Protein AF-A0A1Y3QQU5-F1 (afdb_monomer)

Solvent-accessible surface area (backbone atoms only — not comparable to full-atom values): 4658 Å² total; per-residue (Å²): 134,56,72,66,58,53,53,48,54,52,47,62,74,36,53,66,62,54,50,51,51,48,52,49,49,53,51,49,51,51,54,51,49,52,54,50,50,52,51,53,50,36,46,76,70,64,80,43,77,93,48,67,67,57,54,51,51,50,53,52,50,51,51,52,52,50,52,48,49,52,38,52,50,33,40,72,69,73,40,80,65,132

Structure (mmCIF, N/CA/C/O backbone):
data_AF-A0A1Y3QQU5-F1
#
_entry.id   AF-A0A1Y3QQU5-F1
#
loop_
_atom_site.group_PDB
_atom_site.id
_atom_site.type_symbol
_atom_site.label_atom_id
_atom_site.label_alt_id
_atom_site.label_comp_id
_atom_site.label_asym_id
_atom_site.label_entity_id
_atom_site.label_seq_id
_atom_site.pdbx_PDB_ins_code
_atom_site.Cartn_x
_atom_site.Cartn_y
_atom_site.Cartn_z
_atom_site.occupancy
_atom_site.B_iso_or_equiv
_atom_site.auth_seq_id
_atom_site.auth_comp_id
_atom_site.auth_asym_id
_atom_site.auth_atom_id
_atom_site.pdbx_PDB_model_num
ATOM 1 N N . MET A 1 1 ? -22.228 -17.244 23.296 1.00 50.56 1 MET A N 1
ATOM 2 C CA . MET A 1 1 ? -21.347 -16.230 22.672 1.00 50.56 1 MET A CA 1
ATOM 3 C C . MET A 1 1 ? -20.255 -16.964 21.916 1.00 50.56 1 MET A C 1
ATOM 5 O O . MET A 1 1 ? -19.562 -17.763 22.530 1.00 50.56 1 MET A O 1
ATOM 9 N N . THR A 1 2 ? -20.156 -16.783 20.599 1.00 76.31 2 THR A N 1
ATOM 10 C CA . THR A 1 2 ? -19.096 -17.412 19.796 1.00 76.31 2 THR A CA 1
ATOM 11 C C . THR A 1 2 ? -17.764 -16.684 20.019 1.00 76.31 2 THR A C 1
ATOM 13 O O . THR A 1 2 ? -17.761 -15.469 20.225 1.00 76.31 2 THR A O 1
ATOM 16 N N . PRO A 1 3 ? -16.618 -17.387 19.982 1.00 70.12 3 PRO A N 1
ATOM 17 C CA . PRO A 1 3 ? -15.305 -16.783 20.244 1.00 70.12 3 PRO A CA 1
ATOM 18 C C . PRO A 1 3 ? -14.971 -15.623 19.288 1.00 70.12 3 PRO A C 1
ATOM 20 O O . PRO A 1 3 ? -14.311 -14.662 19.682 1.00 70.12 3 PRO A O 1
ATOM 23 N N . GLU A 1 4 ? -15.489 -15.684 18.060 1.00 65.31 4 GLU A N 1
ATOM 24 C CA . GLU A 1 4 ? -15.428 -14.635 17.035 1.00 65.31 4 GLU A CA 1
ATOM 25 C C . GLU A 1 4 ? -16.106 -13.328 17.487 1.00 65.31 4 GLU A C 1
ATOM 27 O O . GLU A 1 4 ? -15.517 -12.250 17.399 1.00 65.31 4 GLU A O 1
ATOM 32 N N . GLU A 1 5 ? -17.318 -13.413 18.045 1.00 64.44 5 GLU A N 1
ATOM 33 C CA . GLU A 1 5 ? -18.067 -12.255 18.551 1.00 64.44 5 GLU A CA 1
ATOM 34 C C . GLU A 1 5 ? -17.385 -11.616 19.767 1.00 64.44 5 GLU A C 1
ATOM 36 O O . GLU A 1 5 ? -17.358 -10.391 19.898 1.00 64.44 5 GLU A O 1
ATOM 41 N N . THR A 1 6 ? -16.774 -12.422 20.638 1.00 63.81 6 THR A N 1
ATOM 42 C CA . THR A 1 6 ? -16.038 -11.924 21.809 1.00 63.81 6 THR A CA 1
ATOM 43 C C . THR A 1 6 ? -14.752 -11.206 21.397 1.00 63.81 6 THR A C 1
ATOM 45 O O . THR A 1 6 ? -14.461 -10.117 21.897 1.00 63.81 6 THR A O 1
ATOM 48 N N . LYS A 1 7 ? -14.005 -11.759 20.430 1.00 63.69 7 LYS A N 1
ATOM 49 C CA . LYS A 1 7 ? -12.848 -11.084 19.813 1.00 63.69 7 LYS A CA 1
ATOM 50 C C . LYS A 1 7 ? -13.257 -9.787 19.129 1.00 63.69 7 LYS A C 1
ATOM 52 O O . LYS A 1 7 ? -12.532 -8.795 19.220 1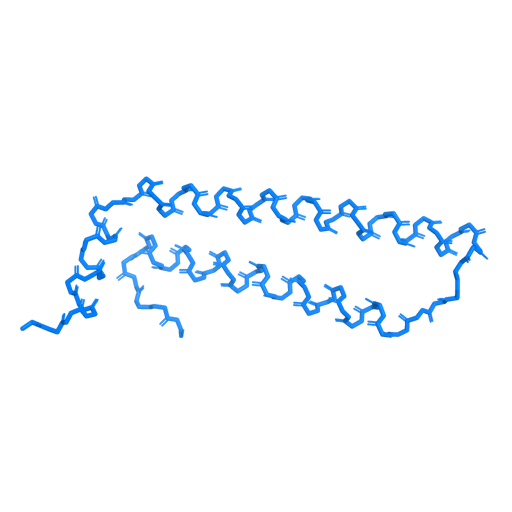.00 63.69 7 LYS A O 1
ATOM 57 N N . TRP A 1 8 ? -14.408 -9.784 18.464 1.00 62.91 8 TRP A N 1
ATOM 58 C CA . TRP A 1 8 ? -14.933 -8.604 17.796 1.00 62.91 8 TRP A CA 1
ATOM 59 C C . TRP A 1 8 ? -15.268 -7.493 18.796 1.00 62.91 8 TRP A C 1
ATOM 61 O O . TRP A 1 8 ? -14.746 -6.385 18.683 1.00 62.91 8 TRP A O 1
ATOM 71 N N . ARG A 1 9 ? -16.020 -7.814 19.854 1.00 63.50 9 ARG A N 1
ATOM 72 C CA . ARG A 1 9 ? -16.324 -6.898 20.968 1.00 63.50 9 ARG A CA 1
ATOM 73 C C . ARG A 1 9 ? -15.054 -6.355 21.630 1.00 63.50 9 ARG A C 1
ATOM 75 O O . ARG A 1 9 ? -14.957 -5.153 21.856 1.00 63.50 9 ARG A O 1
ATOM 82 N N . ALA A 1 10 ? -14.055 -7.206 21.871 1.00 63.75 10 ALA A N 1
ATOM 83 C CA . ALA A 1 10 ? -12.765 -6.793 22.426 1.00 63.75 10 ALA A CA 1
ATOM 84 C C . ALA A 1 10 ? -11.963 -5.886 21.473 1.00 63.75 10 ALA A C 1
ATOM 86 O O . ALA A 1 10 ? -11.244 -4.997 21.922 1.00 63.75 10 ALA A O 1
ATOM 87 N N . SER A 1 11 ? -12.097 -6.080 20.158 1.00 59.12 11 SER A N 1
ATOM 88 C CA . SER A 1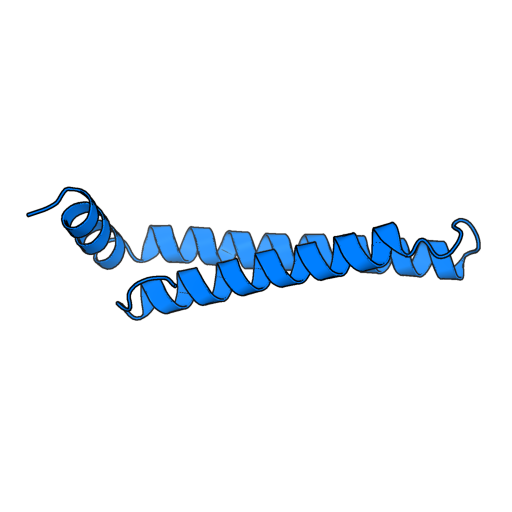 11 ? -11.449 -5.247 19.136 1.00 59.12 11 SER A CA 1
ATOM 89 C C . SER A 1 11 ? -12.112 -3.874 19.005 1.00 59.12 11 SER A C 1
ATOM 91 O O . SER A 1 11 ? -11.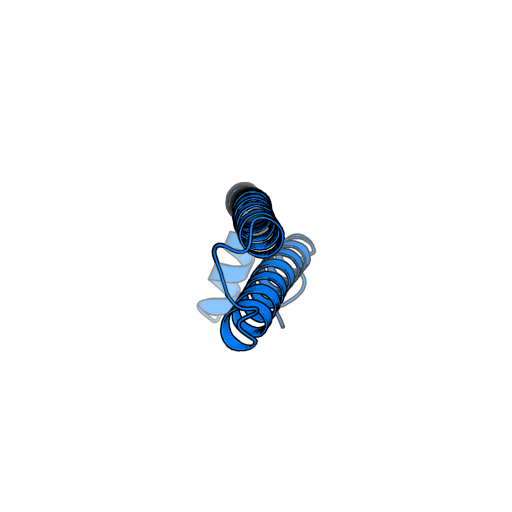409 -2.877 18.858 1.00 59.12 11 SER A O 1
ATOM 93 N N . VAL A 1 12 ? -13.442 -3.810 19.130 1.00 60.91 12 VAL A N 1
ATOM 94 C CA . VAL A 1 12 ? -14.208 -2.554 19.231 1.00 60.91 12 VAL A CA 1
ATOM 95 C C . VAL A 1 12 ? -13.825 -1.784 20.502 1.00 60.91 12 VAL A C 1
ATOM 97 O O . VAL A 1 12 ? -13.703 -0.564 20.462 1.00 60.91 12 VAL A O 1
ATOM 100 N N . TYR A 1 13 ? -13.558 -2.487 21.609 1.00 57.19 13 TYR A N 1
ATOM 101 C CA . TYR A 1 13 ? -13.134 -1.880 22.878 1.00 57.19 13 TYR A CA 1
ATOM 102 C C . TYR A 1 13 ? -11.635 -1.514 22.931 1.00 57.19 13 TYR A C 1
ATOM 104 O O . TYR A 1 13 ? -11.216 -0.775 23.818 1.00 57.19 13 TYR A O 1
ATOM 112 N N . ALA A 1 14 ? -10.819 -1.981 21.974 1.00 67.44 14 ALA A N 1
ATOM 113 C CA . ALA A 1 14 ? -9.388 -1.670 21.854 1.00 67.44 14 ALA A CA 1
ATOM 114 C C . ALA A 1 14 ? -9.061 -0.885 20.560 1.00 67.44 14 ALA A C 1
ATOM 116 O O . ALA A 1 14 ? -8.230 -1.331 19.752 1.00 67.44 14 ALA A O 1
ATOM 117 N N . PRO A 1 15 ? -9.657 0.308 20.357 1.00 65.25 15 PRO A N 1
ATOM 118 C CA . PRO A 1 15 ? -9.494 1.100 19.134 1.00 65.25 15 PRO A CA 1
ATOM 119 C C . PRO A 1 15 ? -8.034 1.497 18.875 1.00 65.25 15 PRO A C 1
ATOM 121 O O . PRO A 1 15 ? -7.636 1.705 17.729 1.00 65.25 15 PRO A O 1
ATOM 124 N N . GLU A 1 16 ? -7.199 1.545 19.916 1.00 74.19 16 GLU A N 1
ATOM 125 C CA . GLU A 1 16 ? -5.775 1.863 19.803 1.00 74.19 16 GLU A CA 1
ATOM 126 C C . GLU A 1 16 ? -4.986 0.828 18.996 1.00 74.19 16 GLU A C 1
ATOM 128 O O . GLU A 1 16 ? -4.142 1.191 18.171 1.00 74.19 16 GLU A O 1
ATOM 133 N N . LYS A 1 17 ? -5.276 -0.469 19.180 1.00 72.12 17 LYS A N 1
ATOM 134 C CA . LYS A 1 17 ? -4.612 -1.544 18.425 1.00 72.12 17 LYS A CA 1
ATOM 135 C C . LYS A 1 17 ? -4.989 -1.468 16.948 1.00 72.12 17 LYS A C 1
ATOM 137 O O . LYS A 1 17 ? -4.121 -1.597 16.083 1.00 72.12 17 LYS A O 1
ATOM 142 N N . LEU A 1 18 ? -6.262 -1.194 16.667 1.00 71.62 18 LEU A N 1
ATOM 143 C CA . LEU A 1 18 ? -6.774 -1.036 15.309 1.00 71.62 18 LEU A CA 1
ATOM 144 C C . LEU A 1 18 ? -6.170 0.200 14.625 1.00 71.62 18 LEU A C 1
ATOM 146 O O . LEU A 1 18 ? -5.722 0.120 13.482 1.00 71.62 18 LEU A O 1
ATOM 150 N N . ARG A 1 19 ? -6.053 1.319 15.351 1.00 73.31 19 ARG A N 1
ATOM 151 C CA . ARG A 1 19 ? -5.423 2.557 14.867 1.00 73.31 19 ARG A CA 1
ATOM 152 C C . ARG A 1 19 ? -3.930 2.377 14.585 1.00 73.31 19 ARG A C 1
ATOM 154 O O . ARG A 1 19 ? -3.442 2.906 13.588 1.00 73.31 19 ARG A O 1
ATOM 161 N N . ARG A 1 20 ? -3.211 1.596 15.402 1.00 79.62 20 ARG A N 1
ATOM 162 C CA . ARG A 1 20 ? -1.812 1.212 15.126 1.00 79.62 20 ARG A CA 1
ATOM 163 C C . ARG A 1 20 ? -1.695 0.397 13.840 1.00 79.62 20 ARG A C 1
ATOM 165 O O . ARG A 1 20 ? -0.851 0.727 13.013 1.00 79.62 20 ARG A O 1
ATOM 172 N N . LYS A 1 21 ? -2.555 -0.608 13.636 1.00 80.38 21 LYS A N 1
ATOM 173 C CA . LYS A 1 21 ? -2.562 -1.399 12.392 1.00 80.38 21 LYS A CA 1
ATOM 174 C C . LYS A 1 21 ? -2.892 -0.551 11.163 1.00 80.38 21 LYS A C 1
ATOM 176 O O . LYS A 1 21 ? -2.213 -0.672 10.150 1.00 80.38 21 LYS A O 1
ATOM 181 N N . LEU A 1 22 ? -3.852 0.367 11.283 1.00 81.31 22 LEU A N 1
ATOM 182 C CA . LEU A 1 22 ? -4.190 1.321 10.225 1.00 81.31 22 LEU A CA 1
ATOM 183 C C . LEU A 1 22 ? -3.002 2.240 9.892 1.00 81.31 22 LEU A C 1
ATOM 185 O O . LEU A 1 22 ? -2.687 2.454 8.726 1.00 81.31 22 LEU A O 1
ATOM 189 N N . LYS A 1 23 ? -2.301 2.756 10.912 1.00 84.31 23 LYS A N 1
ATOM 190 C CA . LYS A 1 23 ? -1.095 3.580 10.729 1.00 84.31 23 LYS A CA 1
ATOM 191 C C . LYS A 1 23 ? 0.021 2.797 10.033 1.00 84.31 23 LYS A C 1
ATOM 193 O O . LYS A 1 23 ? 0.709 3.356 9.187 1.00 84.31 23 LYS A O 1
ATOM 198 N N . LEU A 1 24 ? 0.158 1.511 10.355 1.00 85.88 24 LEU A N 1
ATOM 199 C CA . LEU A 1 24 ? 1.112 0.609 9.714 1.00 85.88 24 LEU A CA 1
ATOM 200 C C . LEU A 1 24 ? 0.753 0.372 8.240 1.00 85.88 24 LEU A C 1
ATOM 202 O O . LEU A 1 24 ? 1.642 0.403 7.402 1.00 85.88 24 LEU A O 1
ATOM 206 N N . GLN A 1 25 ? -0.534 0.244 7.898 1.00 86.12 25 GLN A N 1
ATOM 207 C CA . GLN A 1 25 ? -0.980 0.178 6.499 1.00 86.12 25 GLN A CA 1
ATOM 208 C C . GLN A 1 25 ? -0.718 1.466 5.716 1.00 86.12 25 GLN A C 1
ATOM 210 O O . GLN A 1 25 ? -0.316 1.382 4.562 1.00 86.12 25 GLN A O 1
ATOM 215 N N . TYR A 1 26 ? -0.886 2.646 6.322 1.00 85.00 26 TYR A N 1
ATOM 216 C CA . TYR A 1 26 ? -0.485 3.903 5.675 1.00 85.00 26 TYR A CA 1
ATOM 217 C C . TYR A 1 26 ? 1.030 3.992 5.474 1.00 85.00 26 TYR A C 1
ATOM 219 O O . TYR A 1 26 ? 1.480 4.459 4.433 1.00 85.00 26 TYR A O 1
ATOM 227 N N . TRP A 1 27 ? 1.816 3.516 6.441 1.00 89.62 27 TRP A N 1
ATOM 228 C CA . TRP A 1 27 ? 3.266 3.394 6.286 1.00 89.62 27 TRP A CA 1
ATOM 229 C C . TRP A 1 27 ? 3.634 2.448 5.142 1.00 89.62 27 TRP A C 1
ATOM 231 O O . TRP 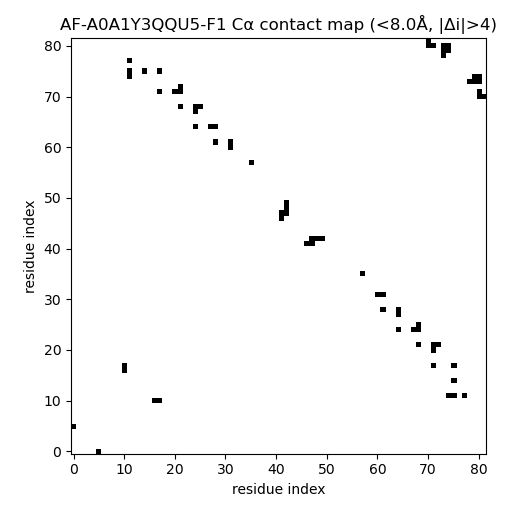A 1 27 ? 4.477 2.785 4.315 1.00 89.62 27 TRP A O 1
ATOM 241 N N . LEU A 1 28 ? 2.954 1.301 5.059 1.00 88.12 28 LEU A N 1
ATOM 242 C CA . LEU A 1 28 ? 3.127 0.337 3.979 1.00 88.12 28 LEU A CA 1
ATOM 243 C C . LEU A 1 28 ? 2.761 0.954 2.625 1.00 88.12 28 LEU A C 1
ATOM 245 O O . LEU A 1 28 ? 3.499 0.773 1.669 1.00 88.12 28 LEU A O 1
ATOM 249 N N . LEU A 1 29 ? 1.671 1.725 2.559 1.00 88.88 29 LEU A N 1
ATOM 250 C CA . LEU A 1 29 ? 1.258 2.454 1.358 1.00 88.88 29 LEU A CA 1
ATOM 251 C C . LEU A 1 29 ? 2.334 3.455 0.919 1.00 88.88 29 LEU A C 1
ATOM 253 O O . LEU A 1 29 ? 2.654 3.527 -0.262 1.00 88.88 29 LEU A O 1
ATOM 257 N N . GLY A 1 30 ? 2.916 4.198 1.864 1.00 89.19 30 GLY A N 1
ATOM 258 C CA . GLY A 1 30 ? 4.018 5.119 1.587 1.00 89.19 30 GLY A CA 1
ATOM 259 C C . GLY A 1 30 ? 5.250 4.399 1.037 1.00 89.19 30 GLY A C 1
ATOM 260 O O . GLY A 1 30 ? 5.779 4.794 0.000 1.00 89.19 30 GLY A O 1
ATOM 261 N N . ALA A 1 31 ? 5.660 3.302 1.678 1.00 89.94 31 ALA A N 1
ATOM 262 C CA . ALA A 1 31 ? 6.771 2.475 1.210 1.00 89.94 31 ALA A CA 1
ATOM 263 C C . ALA A 1 31 ? 6.502 1.880 -0.184 1.00 89.94 31 ALA A C 1
ATOM 265 O O . ALA A 1 31 ? 7.376 1.907 -1.048 1.00 89.94 31 ALA A O 1
ATOM 266 N N . TRP A 1 32 ? 5.278 1.406 -0.432 1.00 90.00 32 TRP A N 1
ATOM 267 C CA . TRP A 1 32 ? 4.870 0.854 -1.725 1.00 90.00 32 TRP A CA 1
ATOM 268 C C . TRP A 1 32 ? 4.879 1.910 -2.836 1.00 90.00 32 TRP A C 1
ATOM 270 O O . TRP A 1 32 ? 5.285 1.624 -3.961 1.00 90.00 32 TRP A O 1
ATOM 280 N N . SER A 1 33 ? 4.507 3.152 -2.516 1.00 88.88 33 SER A N 1
ATOM 281 C CA . SER A 1 33 ? 4.597 4.284 -3.445 1.00 88.88 33 SER A CA 1
ATOM 282 C C . SER A 1 33 ? 6.031 4.677 -3.777 1.00 88.88 33 SER A C 1
ATOM 284 O O . SER A 1 33 ? 6.310 4.976 -4.934 1.00 88.88 33 SER A O 1
ATOM 286 N N . LEU A 1 34 ? 6.957 4.621 -2.816 1.00 91.44 34 LEU A N 1
ATOM 287 C CA . LEU A 1 34 ? 8.382 4.833 -3.097 1.00 91.44 34 LEU A CA 1
ATOM 288 C C . LEU A 1 34 ? 8.941 3.743 -4.017 1.00 91.44 34 LEU A C 1
ATOM 290 O O . LEU A 1 34 ? 9.670 4.048 -4.954 1.00 91.44 34 LEU A O 1
ATOM 294 N N . LEU A 1 35 ? 8.556 2.487 -3.781 1.00 88.00 35 LEU A N 1
ATOM 295 C CA . LEU A 1 35 ? 8.985 1.344 -4.588 1.00 88.00 35 LEU A CA 1
ATOM 296 C C . LEU A 1 35 ? 8.424 1.428 -6.017 1.00 88.00 35 LEU A C 1
ATOM 298 O O . LEU A 1 35 ? 9.155 1.230 -6.985 1.00 88.00 35 LEU A O 1
ATOM 302 N N . THR A 1 36 ? 7.158 1.832 -6.150 1.00 87.50 36 THR A N 1
ATOM 303 C CA . THR A 1 36 ? 6.528 2.144 -7.444 1.00 87.50 36 THR A CA 1
ATOM 304 C C . THR A 1 36 ? 7.256 3.288 -8.151 1.00 87.50 36 THR A C 1
ATOM 306 O O . THR A 1 36 ? 7.567 3.177 -9.332 1.00 87.50 36 THR A O 1
ATOM 309 N N . GLY A 1 37 ? 7.579 4.369 -7.433 1.00 88.06 37 GLY A N 1
ATOM 310 C CA . GLY A 1 37 ? 8.327 5.503 -7.978 1.00 88.06 37 GLY A CA 1
ATOM 311 C C . GLY A 1 37 ? 9.723 5.111 -8.463 1.00 88.06 37 GLY A C 1
ATOM 312 O O . GLY A 1 37 ? 10.107 5.479 -9.569 1.00 88.06 37 GLY A O 1
ATOM 313 N N . ALA A 1 38 ? 10.455 4.308 -7.688 1.00 87.94 38 ALA A N 1
ATOM 314 C CA . ALA A 1 38 ? 11.764 3.787 -8.079 1.00 87.94 38 ALA A CA 1
ATOM 315 C C . ALA A 1 38 ? 11.685 2.906 -9.336 1.00 87.94 38 ALA A C 1
ATOM 317 O O . ALA A 1 38 ? 12.519 3.037 -10.230 1.00 87.94 38 ALA A O 1
ATOM 318 N N . TRP A 1 39 ? 10.655 2.060 -9.443 1.00 85.06 39 TRP A N 1
ATOM 319 C CA . TRP A 1 39 ? 10.426 1.249 -10.640 1.00 85.06 39 TRP A CA 1
ATOM 320 C C . TRP A 1 39 ? 10.130 2.112 -11.874 1.00 85.06 39 TRP A C 1
ATOM 322 O O . TRP A 1 39 ? 10.722 1.895 -12.928 1.00 85.06 39 TRP A O 1
ATOM 332 N N . VAL A 1 40 ? 9.294 3.147 -11.737 1.00 84.94 40 VAL A N 1
ATOM 333 C CA . VAL A 1 40 ? 9.020 4.107 -12.822 1.00 84.94 40 VAL A CA 1
ATOM 334 C C . VAL A 1 40 ? 10.292 4.843 -13.254 1.00 84.94 40 VAL A C 1
ATOM 336 O O . VAL A 1 40 ? 10.529 4.997 -14.448 1.00 84.94 40 VAL A O 1
ATOM 339 N N . VAL A 1 41 ? 11.145 5.253 -12.311 1.00 86.12 41 VAL A N 1
ATOM 340 C CA . VAL A 1 41 ? 12.438 5.880 -12.631 1.00 86.12 41 VAL A CA 1
ATOM 341 C C . VAL A 1 41 ? 13.367 4.902 -13.366 1.00 86.12 41 VAL A C 1
ATOM 343 O O . VAL A 1 41 ? 14.010 5.314 -14.332 1.00 86.12 41 VAL A O 1
ATOM 346 N N . SER A 1 42 ? 13.400 3.618 -12.982 1.00 83.50 42 SER A N 1
ATOM 347 C CA . SER A 1 42 ? 14.160 2.577 -13.706 1.00 83.50 42 SER A CA 1
ATOM 348 C C . SER A 1 42 ? 13.678 2.431 -15.155 1.00 83.50 42 SER A C 1
ATOM 350 O O . SER A 1 42 ? 14.486 2.421 -16.084 1.00 83.50 42 SER A O 1
ATOM 352 N N . LEU A 1 43 ? 12.357 2.426 -15.373 1.00 83.50 43 LEU A N 1
ATOM 353 C CA . LEU A 1 43 ? 11.774 2.394 -16.720 1.00 83.50 43 LEU A CA 1
ATOM 354 C C . LEU A 1 43 ? 12.174 3.624 -17.548 1.00 83.50 43 LEU A C 1
ATOM 356 O O . LEU A 1 43 ? 12.560 3.482 -18.705 1.00 83.50 43 LEU A O 1
ATOM 360 N N . CYS A 1 44 ? 12.142 4.823 -16.957 1.00 79.38 44 CYS A N 1
ATOM 361 C CA . CYS A 1 44 ? 12.572 6.055 -17.629 1.00 79.38 44 CYS A CA 1
ATOM 362 C C . CYS A 1 44 ? 14.079 6.087 -17.932 1.00 79.38 44 CYS A C 1
ATOM 364 O O . CYS A 1 44 ? 14.491 6.722 -18.898 1.00 79.38 44 CYS A O 1
ATOM 366 N N . THR A 1 45 ? 14.896 5.413 -17.120 1.00 80.19 45 THR A N 1
ATOM 367 C CA . THR A 1 45 ? 16.358 5.340 -17.296 1.00 80.19 45 THR A CA 1
ATOM 368 C C . THR A 1 45 ? 16.755 4.264 -18.318 1.00 80.19 45 THR A C 1
ATOM 370 O O . THR A 1 45 ? 17.922 4.151 -18.682 1.00 80.19 45 THR A O 1
ATOM 373 N N . GLY A 1 46 ? 15.789 3.482 -18.818 1.00 69.50 46 GLY A N 1
ATOM 374 C CA . GLY A 1 46 ? 16.026 2.422 -19.798 1.00 69.50 46 GLY A CA 1
ATOM 375 C C . GLY A 1 46 ? 16.775 1.215 -19.227 1.00 69.50 46 GLY A C 1
ATOM 376 O O . GLY A 1 46 ? 17.219 0.360 -19.989 1.00 69.50 46 GLY A O 1
ATOM 377 N N . THR A 1 47 ? 16.920 1.135 -17.900 1.00 65.06 47 THR A N 1
ATOM 378 C CA . THR A 1 47 ? 17.558 0.010 -17.201 1.00 65.06 47 THR A CA 1
ATOM 379 C C . THR A 1 47 ? 16.665 -1.228 -17.146 1.00 65.06 47 THR A C 1
ATOM 381 O O . THR A 1 47 ? 17.176 -2.334 -16.993 1.00 65.06 47 THR A O 1
ATOM 384 N N . ASP A 1 48 ? 15.352 -1.058 -17.321 1.00 60.41 48 ASP A N 1
ATOM 385 C CA . ASP A 1 48 ? 14.351 -2.124 -17.282 1.00 60.41 48 ASP A CA 1
ATOM 386 C C . ASP A 1 48 ? 13.449 -2.101 -18.520 1.00 60.41 48 ASP A C 1
ATOM 388 O O . ASP A 1 48 ? 13.050 -1.044 -19.012 1.00 60.41 48 ASP A O 1
ATOM 392 N N . THR A 1 49 ? 13.057 -3.284 -18.994 1.00 66.00 49 THR A N 1
ATOM 393 C CA . THR A 1 49 ? 11.970 -3.421 -19.972 1.00 66.00 49 THR A CA 1
ATOM 394 C C . THR A 1 49 ? 10.633 -3.371 -19.239 1.00 66.00 49 THR A C 1
ATOM 396 O O . THR A 1 49 ? 10.487 -3.951 -18.164 1.00 66.00 49 THR A O 1
ATOM 399 N N . PHE A 1 50 ? 9.634 -2.696 -19.815 1.00 68.69 50 PHE A N 1
ATOM 400 C CA . PHE A 1 50 ? 8.292 -2.608 -19.232 1.00 68.69 50 PHE A CA 1
ATOM 401 C C . PHE A 1 50 ? 7.688 -4.006 -19.012 1.00 68.69 50 PHE A C 1
ATOM 403 O O . PHE A 1 50 ? 7.179 -4.647 -19.931 1.00 68.69 50 PHE A O 1
ATOM 410 N N . GLY A 1 51 ? 7.764 -4.490 -17.773 1.00 76.88 51 GLY A N 1
AT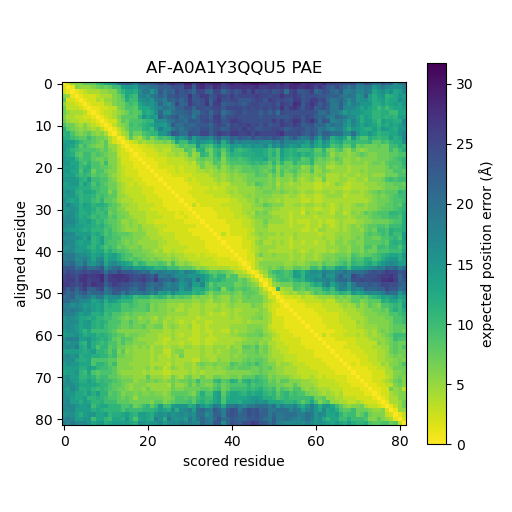OM 411 C CA . GLY A 1 51 ? 7.248 -5.793 -17.381 1.00 76.88 51 GLY A CA 1
ATOM 412 C C . GLY A 1 51 ? 5.779 -5.706 -16.988 1.00 76.88 51 GLY A C 1
ATOM 413 O O . GLY A 1 51 ? 5.456 -5.224 -15.902 1.00 76.88 51 GLY A O 1
ATOM 414 N N . TRP A 1 52 ? 4.885 -6.249 -17.818 1.00 78.56 52 TRP A N 1
ATOM 415 C CA . TRP A 1 52 ? 3.460 -6.404 -17.484 1.00 78.56 52 TRP A CA 1
ATOM 416 C C . TRP A 1 52 ? 3.244 -7.105 -16.136 1.00 78.56 52 TRP A C 1
ATOM 418 O O . TRP A 1 52 ? 2.364 -6.721 -15.370 1.00 78.56 52 TRP A O 1
ATOM 428 N N . THR A 1 53 ? 4.095 -8.076 -15.800 1.00 82.25 53 THR A N 1
ATOM 429 C CA . THR A 1 53 ? 4.072 -8.772 -14.508 1.00 82.25 53 THR A CA 1
ATOM 430 C C . THR A 1 53 ? 4.294 -7.819 -13.333 1.00 82.25 53 THR A C 1
ATOM 432 O O . THR A 1 53 ? 3.585 -7.909 -12.333 1.00 82.25 53 THR A O 1
ATOM 435 N N . ALA A 1 54 ? 5.234 -6.876 -13.454 1.00 81.50 54 ALA A N 1
ATOM 436 C CA . ALA A 1 54 ? 5.502 -5.884 -12.417 1.00 81.50 54 ALA A CA 1
ATOM 437 C C . ALA A 1 54 ? 4.348 -4.877 -12.298 1.00 81.50 54 ALA A C 1
ATOM 439 O O . ALA A 1 54 ? 3.922 -4.573 -11.185 1.00 81.50 54 ALA A O 1
ATOM 440 N N . ALA A 1 55 ? 3.757 -4.449 -13.419 1.00 83.50 55 ALA A N 1
ATOM 441 C CA . ALA A 1 55 ? 2.567 -3.595 -13.408 1.00 83.50 55 ALA A CA 1
ATOM 442 C C . ALA A 1 55 ? 1.377 -4.264 -12.692 1.00 83.50 55 ALA A C 1
ATOM 444 O O . ALA A 1 55 ? 0.741 -3.654 -11.830 1.00 83.50 55 ALA A O 1
ATOM 445 N N . VAL A 1 56 ? 1.104 -5.538 -12.997 1.00 88.50 56 VAL A N 1
ATOM 446 C CA . VAL A 1 56 ? 0.038 -6.316 -12.344 1.00 88.50 56 VAL A CA 1
ATOM 447 C C . VAL A 1 56 ? 0.344 -6.535 -10.860 1.00 88.50 56 VAL A C 1
ATOM 449 O O . VAL A 1 56 ? -0.547 -6.370 -10.029 1.00 88.50 56 VAL A O 1
ATOM 452 N N . ALA A 1 57 ? 1.593 -6.848 -10.503 1.00 86.81 57 ALA A N 1
ATOM 453 C CA . ALA A 1 57 ? 2.003 -7.026 -9.111 1.00 86.81 57 ALA A CA 1
ATOM 454 C C . ALA A 1 57 ? 1.846 -5.736 -8.290 1.00 86.81 57 ALA A C 1
ATOM 456 O O . ALA A 1 57 ? 1.358 -5.780 -7.158 1.00 86.81 57 ALA A O 1
ATOM 457 N N . LEU A 1 58 ? 2.194 -4.581 -8.864 1.00 87.19 58 LEU A N 1
ATOM 458 C CA . LEU A 1 58 ? 1.998 -3.282 -8.225 1.00 87.19 58 LEU A CA 1
ATOM 459 C C . LEU A 1 58 ? 0.512 -2.972 -8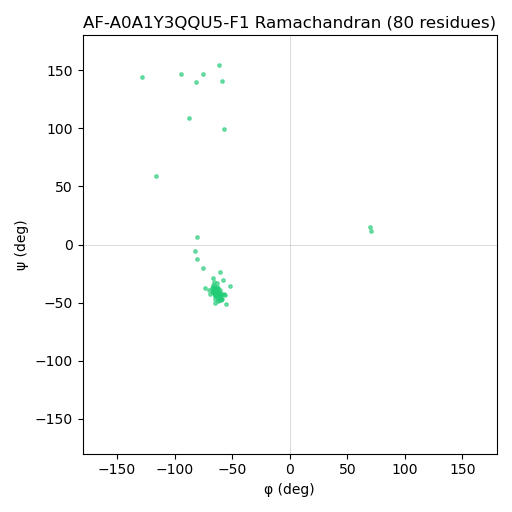.032 1.00 87.19 58 LEU A C 1
ATOM 461 O O . LEU A 1 58 ? 0.118 -2.610 -6.922 1.00 87.19 58 LEU A O 1
ATOM 465 N N . LEU A 1 59 ? -0.317 -3.180 -9.061 1.00 87.44 59 LEU A N 1
ATOM 466 C CA . LEU A 1 59 ? -1.772 -3.003 -8.979 1.00 87.44 59 LEU A CA 1
ATOM 467 C C . LEU A 1 59 ? -2.404 -3.904 -7.911 1.00 87.44 59 LEU A C 1
ATOM 469 O O . LEU A 1 59 ? -3.177 -3.424 -7.079 1.00 87.44 59 LEU A O 1
ATOM 473 N N . ALA A 1 60 ? -2.047 -5.189 -7.889 1.00 88.88 60 ALA A N 1
ATOM 474 C CA . ALA A 1 60 ? -2.519 -6.134 -6.882 1.00 88.88 60 ALA A CA 1
ATOM 475 C C . ALA A 1 60 ? -2.055 -5.738 -5.469 1.00 88.88 60 ALA A C 1
ATOM 477 O O . ALA A 1 60 ? -2.839 -5.796 -4.518 1.00 88.88 60 ALA A O 1
ATOM 478 N N . GLY A 1 61 ? -0.811 -5.268 -5.333 1.00 86.81 61 GLY A N 1
ATOM 479 C CA . GLY A 1 61 ? -0.271 -4.737 -4.082 1.00 86.81 61 GLY A CA 1
ATOM 480 C C . GLY A 1 61 ? -1.075 -3.542 -3.565 1.00 86.81 61 GLY A C 1
ATOM 481 O O . GLY A 1 61 ? -1.505 -3.540 -2.410 1.00 86.81 61 GLY A O 1
ATOM 482 N N . TYR A 1 62 ? -1.372 -2.568 -4.430 1.00 87.31 62 TYR A N 1
ATOM 483 C CA . TYR A 1 62 ? -2.208 -1.418 -4.078 1.00 87.31 62 TYR A CA 1
ATOM 484 C C . TYR A 1 62 ? -3.631 -1.823 -3.689 1.00 87.31 62 TYR A C 1
ATOM 486 O O . TYR A 1 62 ? -4.137 -1.354 -2.665 1.00 87.31 62 TYR A O 1
ATOM 494 N N . ALA A 1 63 ? -4.261 -2.718 -4.454 1.00 87.75 63 ALA A N 1
ATOM 495 C CA . ALA A 1 63 ? -5.600 -3.219 -4.154 1.00 87.75 63 ALA A CA 1
ATOM 496 C C . ALA A 1 63 ? -5.655 -3.901 -2.776 1.00 87.75 63 ALA A C 1
ATOM 498 O O . ALA A 1 63 ? -6.567 -3.635 -1.991 1.00 87.75 63 ALA A O 1
ATOM 499 N N . ASN A 1 64 ? -4.647 -4.710 -2.437 1.00 88.19 64 ASN A N 1
ATOM 500 C CA . ASN A 1 64 ? -4.556 -5.382 -1.142 1.00 88.19 64 ASN A CA 1
ATOM 501 C C . ASN A 1 64 ? -4.395 -4.391 0.027 1.00 88.19 64 ASN A C 1
ATOM 503 O O . ASN A 1 64 ? -5.056 -4.526 1.059 1.00 88.19 64 ASN A O 1
ATOM 507 N N . ILE A 1 65 ? -3.560 -3.359 -0.135 1.00 86.81 65 ILE A N 1
ATOM 508 C CA . ILE A 1 65 ? -3.375 -2.318 0.890 1.00 86.81 65 ILE A CA 1
ATOM 509 C C . ILE A 1 65 ? -4.669 -1.517 1.086 1.00 86.81 65 ILE A C 1
ATOM 511 O O . ILE A 1 65 ? -5.083 -1.286 2.225 1.00 86.81 65 ILE A O 1
ATOM 515 N N . LEU A 1 66 ? -5.343 -1.142 -0.005 1.00 84.81 66 LEU A N 1
ATOM 516 C CA . LEU A 1 66 ? -6.623 -0.428 0.023 1.00 84.81 66 LEU A CA 1
ATOM 517 C C . LEU A 1 66 ? -7.725 -1.246 0.701 1.00 84.81 66 LEU A C 1
ATOM 519 O O . LEU A 1 66 ? -8.385 -0.732 1.606 1.00 84.81 66 LEU A O 1
ATOM 523 N N . LEU A 1 67 ? -7.888 -2.519 0.327 1.00 85.56 67 LEU A N 1
ATOM 524 C CA . LEU A 1 67 ? -8.821 -3.441 0.986 1.00 85.56 67 LEU A CA 1
ATOM 525 C C . LEU A 1 67 ? -8.517 -3.554 2.479 1.00 85.56 67 LEU A C 1
ATOM 527 O O . LEU A 1 67 ? -9.419 -3.481 3.314 1.00 85.56 67 LEU A O 1
ATOM 531 N N . GLY A 1 68 ? -7.234 -3.641 2.821 1.00 83.56 68 GLY A N 1
ATOM 532 C CA . GLY A 1 68 ? -6.758 -3.612 4.188 1.00 83.56 68 GLY A CA 1
ATOM 533 C C . GLY A 1 68 ? -7.222 -2.370 4.960 1.00 83.56 68 GLY A C 1
ATOM 534 O O . GLY A 1 68 ? -7.790 -2.518 6.044 1.00 83.56 68 GLY A O 1
ATOM 535 N N . ILE A 1 69 ? -7.027 -1.170 4.405 1.00 82.81 69 ILE A N 1
ATOM 536 C CA . ILE A 1 69 ? -7.422 0.107 5.026 1.00 82.81 69 ILE A CA 1
ATOM 537 C C . ILE A 1 69 ? -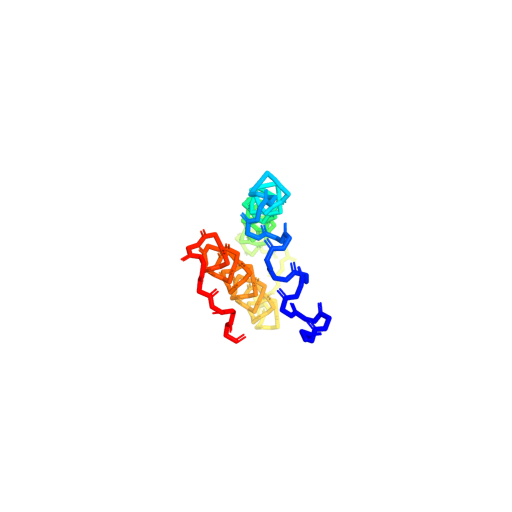8.945 0.203 5.157 1.00 82.81 69 ILE A C 1
ATOM 539 O O . ILE A 1 69 ? -9.447 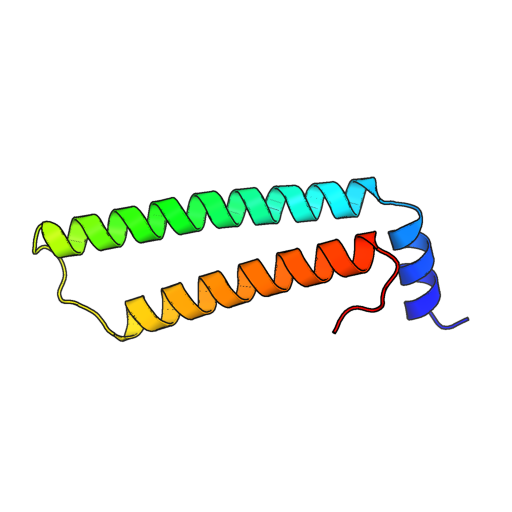0.604 6.210 1.00 82.81 69 ILE A O 1
ATOM 543 N N . VAL A 1 70 ? -9.691 -0.171 4.113 1.00 82.62 70 VAL A N 1
ATOM 544 C CA . VAL A 1 70 ? -11.162 -0.140 4.106 1.00 82.62 70 VAL A CA 1
ATOM 545 C C . VAL A 1 70 ? -11.723 -1.095 5.156 1.00 82.62 70 VAL A C 1
ATOM 547 O O . VAL A 1 70 ? -12.594 -0.693 5.929 1.00 82.62 70 VAL A O 1
ATOM 550 N N . ASN A 1 71 ? -11.188 -2.315 5.253 1.00 80.75 71 ASN A N 1
ATOM 551 C CA . ASN A 1 71 ? -11.606 -3.279 6.268 1.00 80.75 71 ASN A CA 1
ATOM 552 C C . ASN A 1 71 ? -11.295 -2.778 7.682 1.00 80.75 71 ASN A C 1
ATOM 554 O O . ASN A 1 71 ? -12.174 -2.812 8.539 1.00 80.75 71 ASN A O 1
ATOM 558 N N . HIS A 1 72 ? -10.109 -2.215 7.931 1.00 75.44 72 HIS A N 1
ATOM 559 C CA . HIS A 1 72 ? -9.786 -1.647 9.246 1.00 75.44 72 HIS A CA 1
ATOM 560 C C . HIS A 1 72 ? -10.632 -0.406 9.578 1.00 75.44 72 HIS A C 1
ATOM 562 O O . HIS A 1 72 ? -11.031 -0.238 10.730 1.00 75.44 72 HIS A O 1
ATOM 568 N N . ARG A 1 73 ? -10.977 0.440 8.596 1.00 74.69 73 ARG A N 1
ATOM 569 C CA . ARG A 1 73 ? -11.927 1.552 8.789 1.00 74.69 73 ARG A CA 1
ATOM 570 C C . ARG A 1 73 ? -13.346 1.060 9.075 1.00 74.69 73 ARG A C 1
ATOM 572 O O . ARG A 1 73 ? -14.017 1.638 9.924 1.00 74.69 73 ARG A O 1
ATOM 579 N N . ARG A 1 74 ? -13.808 0.002 8.404 1.00 72.44 74 ARG A N 1
ATOM 580 C CA . ARG A 1 74 ? -15.116 -0.617 8.681 1.00 72.44 74 ARG A CA 1
ATOM 581 C C . ARG A 1 74 ? -15.174 -1.220 10.077 1.00 72.44 74 ARG A C 1
ATOM 583 O O . ARG A 1 74 ? -16.162 -1.004 10.775 1.00 72.44 74 ARG A O 1
ATOM 590 N N . LEU A 1 75 ? -14.093 -1.877 10.4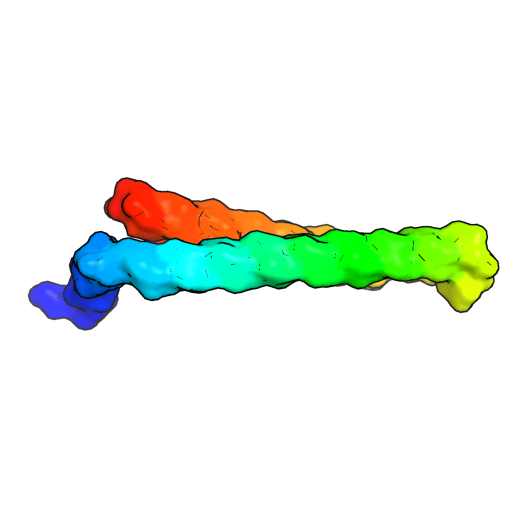95 1.00 70.75 75 LEU A N 1
ATOM 591 C CA . LEU A 1 75 ? -13.938 -2.384 11.854 1.00 70.75 75 LEU A CA 1
ATOM 592 C C . LEU A 1 75 ? -13.921 -1.230 12.884 1.00 70.75 75 LEU A C 1
ATOM 594 O O . LEU A 1 75 ? -14.554 -1.319 13.929 1.00 70.75 75 LEU A O 1
ATOM 598 N N . LEU A 1 76 ? -13.282 -0.094 12.585 1.00 69.06 76 LEU A N 1
ATOM 599 C CA . LEU A 1 76 ? -13.371 1.102 13.441 1.00 69.06 76 LEU A CA 1
ATOM 600 C C . LEU A 1 76 ? -14.800 1.663 13.520 1.00 69.06 76 LEU A C 1
ATOM 602 O O . LEU A 1 76 ? -15.202 2.168 14.561 1.00 69.06 76 LEU A O 1
ATOM 606 N N . ALA A 1 77 ? -15.576 1.554 12.441 1.00 73.25 77 ALA A N 1
ATOM 607 C CA . ALA A 1 77 ? -16.973 1.979 12.386 1.00 73.25 77 ALA A CA 1
ATOM 608 C C . ALA A 1 77 ? -17.958 0.963 13.004 1.00 73.25 77 ALA A C 1
ATOM 610 O O . ALA A 1 77 ? -19.169 1.129 12.860 1.00 73.25 77 ALA A O 1
ATOM 611 N N . GLY A 1 78 ? -17.467 -0.110 13.641 1.00 65.88 78 GLY A N 1
ATOM 612 C CA . GLY A 1 78 ? -18.310 -1.138 14.258 1.00 65.88 78 GLY A CA 1
ATOM 613 C C . GLY A 1 78 ? -19.080 -2.007 13.256 1.00 65.88 78 GLY A C 1
ATOM 614 O O . GLY A 1 78 ? -20.003 -2.723 13.647 1.00 65.88 78 GLY A O 1
ATOM 615 N N . LYS A 1 79 ? -18.711 -1.980 11.969 1.00 67.75 79 LYS A N 1
ATOM 616 C CA . LYS A 1 79 ? -19.315 -2.821 10.927 1.00 67.75 79 LYS A CA 1
ATOM 617 C C . LYS A 1 79 ? -18.499 -4.098 10.732 1.00 67.75 79 LYS A C 1
ATOM 619 O O . LYS A 1 79 ? -17.274 -4.076 10.843 1.00 67.75 79 LYS A O 1
ATOM 624 N N . LYS A 1 80 ? -19.183 -5.203 10.409 1.00 58.03 80 LYS A N 1
ATOM 625 C CA . LYS A 1 80 ? -18.514 -6.467 10.073 1.00 58.03 80 LYS A CA 1
ATOM 626 C C . LYS A 1 80 ? -17.579 -6.265 8.864 1.00 58.03 80 LYS A C 1
ATOM 628 O O . LYS A 1 80 ? -17.937 -5.510 7.950 1.00 58.03 80 LYS A O 1
ATOM 633 N N . PRO A 1 81 ? -16.387 -6.888 8.876 1.00 60.94 81 PRO A N 1
ATOM 634 C CA . PRO A 1 81 ? -15.518 -6.905 7.706 1.00 60.94 81 PRO A CA 1
ATOM 635 C C . PRO A 1 81 ? -16.237 -7.613 6.547 1.00 60.94 81 PRO A C 1
ATOM 637 O O . PRO A 1 81 ? -17.171 -8.383 6.787 1.00 60.94 81 PRO A O 1
ATOM 640 N N . PHE A 1 82 ? -15.857 -7.268 5.314 1.00 57.50 82 PHE A N 1
ATOM 641 C CA . PHE A 1 82 ? -16.331 -7.980 4.125 1.00 57.50 82 PHE A CA 1
ATOM 642 C C . PHE A 1 82 ? -15.816 -9.417 4.108 1.00 57.50 82 PHE A C 1
ATOM 644 O O . PHE A 1 82 ? -14.658 -9.612 4.548 1.00 57.50 82 PHE A O 1
#

Radius of gyration: 17.52 Å; Cα contacts (8 Å, |Δi|>4): 36; chains: 1; bounding box: 39×24×43 Å

Foldseek 3Di:
DDPVVVVLVVCLVCLVVLVVQLVVLVVVVVVLVVVVVVVVVCVVVVVDDPDPVVVVVSVVSVVVSVLSNVQSVCSNVSHHRD

Secondary structure (DSSP, 8-state):
--HHHHHHHHHHH-HHHHHHHHHHHHHHHHHHHHHHHHHHHHHHHTSS---HHHHHHHHHHHHHHHHHHHHHHHHHTTPPP-

Sequence (82 aa):
MTPEETKWRASVYAPEKLRRKLKLQYWLLGAWSLLTGAWVVSLCTGTDTFGWTAAVALLAGYANILLGIVNHRRLLAGKKPF

Organism: NCBI:txid328813

Mean predicted aligned error: 9.56 Å

pLDDT: mean 77.22, std 10.52, range [50.56, 91.44]